Protein AF-A0A4Y2ES31-F1 (afdb_monomer_lite)

Radius of gyration: 22.83 Å; chains: 1; bounding box: 48×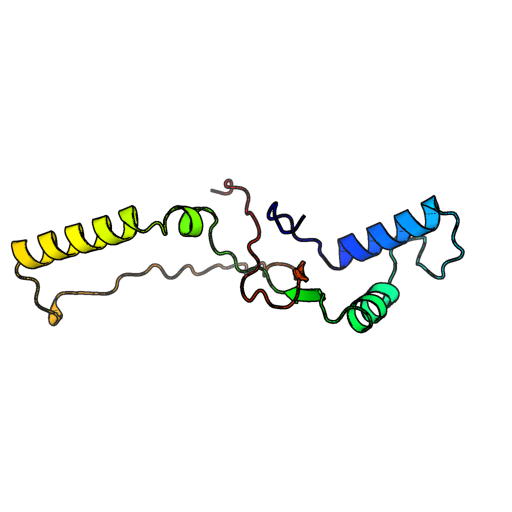22×67 Å

Structure (mmCIF, N/CA/C/O backbone):
data_AF-A0A4Y2ES31-F1
#
_entry.id   AF-A0A4Y2ES31-F1
#
loop_
_atom_site.group_PDB
_atom_site.id
_atom_site.type_symbol
_atom_site.label_atom_id
_atom_site.label_alt_id
_atom_site.label_comp_id
_atom_site.label_asym_id
_atom_site.label_entity_id
_atom_site.label_seq_id
_atom_site.pdbx_PDB_ins_code
_atom_site.Cartn_x
_atom_site.Cartn_y
_atom_site.Cartn_z
_atom_site.occupancy
_atom_site.B_iso_or_equiv
_atom_site.auth_seq_id
_atom_site.auth_comp_id
_atom_site.auth_asym_id
_atom_site.auth_atom_id
_atom_site.pdbx_PDB_model_num
ATOM 1 N N . MET A 1 1 ? 0.758 -10.650 -8.151 1.00 51.62 1 MET A N 1
ATOM 2 C CA . MET A 1 1 ? 1.794 -10.248 -7.170 1.00 51.62 1 MET A CA 1
ATOM 3 C C . MET A 1 1 ? 1.186 -9.476 -6.010 1.00 51.62 1 MET A C 1
ATOM 5 O O . MET A 1 1 ? 1.387 -9.892 -4.880 1.00 51.62 1 MET A O 1
ATOM 9 N N . GLU A 1 2 ? 0.355 -8.462 -6.273 1.00 45.78 2 GLU A N 1
ATOM 10 C CA . GLU A 1 2 ? -0.393 -7.726 -5.235 1.00 45.78 2 GLU A CA 1
ATOM 11 C C . GLU A 1 2 ? -1.270 -8.639 -4.350 1.00 45.78 2 GLU A C 1
ATOM 13 O O . GLU A 1 2 ? -1.254 -8.523 -3.131 1.00 45.78 2 GLU A O 1
ATOM 18 N N . THR A 1 3 ? -1.939 -9.639 -4.939 1.00 47.12 3 THR A N 1
ATOM 19 C CA . THR A 1 3 ? -2.716 -10.669 -4.214 1.00 47.12 3 THR A CA 1
ATOM 20 C C . THR A 1 3 ? -1.885 -11.562 -3.288 1.00 47.12 3 THR A C 1
ATOM 22 O O . THR A 1 3 ? -2.446 -12.237 -2.433 1.00 47.12 3 THR A O 1
ATOM 25 N N . ARG A 1 4 ? -0.555 -11.573 -3.446 1.00 49.41 4 ARG A N 1
ATOM 26 C CA . ARG A 1 4 ? 0.390 -12.306 -2.589 1.00 49.41 4 ARG A CA 1
ATOM 27 C C . ARG A 1 4 ? 1.146 -11.383 -1.625 1.00 49.41 4 ARG A C 1
ATOM 29 O O . ARG A 1 4 ? 2.083 -11.843 -0.989 1.00 49.41 4 ARG A O 1
ATOM 36 N N . LEU A 1 5 ? 0.765 -10.102 -1.528 1.00 54.06 5 LEU A N 1
ATOM 37 C CA . LEU A 1 5 ? 1.349 -9.106 -0.612 1.00 54.06 5 LEU A CA 1
ATOM 38 C C . LEU A 1 5 ? 2.842 -8.797 -0.852 1.00 54.06 5 LEU A C 1
ATOM 40 O O . LEU A 1 5 ? 3.498 -8.186 -0.007 1.00 54.06 5 LEU A O 1
ATOM 44 N N . PHE A 1 6 ? 3.357 -9.163 -2.031 1.00 60.44 6 PHE A N 1
ATOM 45 C CA . PHE A 1 6 ? 4.664 -8.748 -2.539 1.00 60.44 6 PHE A CA 1
ATOM 46 C C . PHE A 1 6 ? 4.466 -7.553 -3.474 1.00 60.44 6 PHE A C 1
ATOM 48 O O . PHE A 1 6 ? 3.983 -7.702 -4.601 1.00 60.44 6 PHE A O 1
ATOM 55 N N . GLY A 1 7 ? 4.785 -6.357 -2.979 1.00 66.12 7 GLY A N 1
ATOM 56 C CA . GLY A 1 7 ? 4.729 -5.127 -3.763 1.00 66.12 7 GLY A CA 1
ATOM 57 C C . GLY A 1 7 ? 5.970 -4.972 -4.637 1.00 66.12 7 GLY A C 1
ATOM 58 O O . GLY A 1 7 ? 7.085 -5.104 -4.143 1.00 66.12 7 GLY A O 1
ATOM 59 N N . LEU A 1 8 ? 5.775 -4.666 -5.921 1.00 77.00 8 LEU A N 1
ATOM 60 C CA . LEU A 1 8 ? 6.864 -4.280 -6.818 1.00 77.00 8 LEU A CA 1
ATOM 61 C C . LEU A 1 8 ? 7.225 -2.819 -6.566 1.00 77.00 8 LEU A C 1
ATOM 63 O O . LEU A 1 8 ? 6.356 -1.943 -6.617 1.00 77.00 8 LEU A O 1
ATOM 67 N N . THR A 1 9 ? 8.496 -2.537 -6.305 1.00 81.31 9 THR A N 1
ATOM 68 C CA . THR A 1 9 ? 8.981 -1.159 -6.237 1.00 81.31 9 THR A CA 1
ATOM 69 C C . THR A 1 9 ? 9.240 -0.606 -7.638 1.00 81.31 9 THR A C 1
ATOM 71 O O . THR A 1 9 ? 9.337 -1.333 -8.627 1.00 81.31 9 THR A O 1
ATOM 74 N N . MET A 1 10 ? 9.408 0.715 -7.725 1.00 81.06 10 MET A N 1
ATOM 75 C CA . MET A 1 10 ? 9.856 1.366 -8.960 1.00 81.06 10 MET A CA 1
ATOM 76 C C . MET A 1 10 ? 11.182 0.789 -9.462 1.00 81.06 10 MET A C 1
ATOM 78 O O . MET A 1 10 ? 11.376 0.685 -10.664 1.00 81.06 10 MET A O 1
ATOM 82 N N . ILE A 1 11 ? 12.092 0.419 -8.559 1.00 83.12 11 ILE A N 1
ATOM 83 C CA . ILE A 1 11 ? 13.406 -0.123 -8.919 1.00 83.12 11 ILE A CA 1
ATOM 84 C C . ILE A 1 11 ? 13.239 -1.506 -9.552 1.00 83.12 11 ILE A C 1
ATOM 86 O O . ILE A 1 11 ? 13.764 -1.741 -10.639 1.00 83.12 11 ILE A O 1
ATOM 90 N N . ASP A 1 12 ? 12.417 -2.364 -8.947 1.00 83.94 12 ASP A N 1
ATOM 91 C CA . ASP A 1 12 ? 12.154 -3.715 -9.457 1.00 83.94 12 ASP A CA 1
ATOM 92 C C . ASP A 1 12 ? 11.548 -3.673 -10.863 1.00 83.94 12 ASP A C 1
ATOM 94 O O . ASP A 1 12 ? 12.000 -4.375 -11.767 1.00 83.94 12 ASP A O 1
ATOM 98 N N . CYS A 1 13 ? 10.569 -2.792 -11.092 1.00 84.94 13 CYS A N 1
ATOM 99 C CA . CYS A 1 13 ? 9.968 -2.631 -12.416 1.00 84.94 13 CYS A CA 1
ATOM 100 C C . CYS A 1 13 ? 10.958 -2.118 -13.466 1.00 84.94 13 CYS A C 1
ATOM 102 O O . CYS A 1 13 ? 10.885 -2.537 -14.621 1.00 84.94 13 CYS A O 1
ATOM 104 N N . ARG A 1 14 ? 11.905 -1.253 -13.087 1.00 87.81 14 ARG A N 1
ATOM 105 C CA . ARG A 1 14 ? 12.951 -0.776 -14.003 1.00 87.81 14 ARG A CA 1
ATOM 106 C C . ARG A 1 14 ? 13.922 -1.884 -14.404 1.00 87.81 14 ARG A C 1
ATOM 108 O O . ARG A 1 14 ? 14.317 -1.925 -15.567 1.00 87.81 14 ARG A O 1
ATOM 115 N N . HIS A 1 15 ? 14.288 -2.768 -13.477 1.00 86.94 15 HIS A N 1
ATOM 116 C CA . HIS A 1 15 ? 15.118 -3.935 -13.783 1.00 86.94 15 HIS A CA 1
ATOM 117 C C . HIS A 1 15 ? 14.368 -4.955 -14.643 1.00 86.94 15 HIS A C 1
ATOM 119 O O . HIS A 1 15 ? 14.906 -5.432 -15.639 1.00 86.94 15 HIS A O 1
ATOM 125 N N . LEU A 1 16 ? 13.103 -5.239 -14.321 1.00 86.94 16 LEU A N 1
ATOM 126 C CA . LEU A 1 16 ? 12.267 -6.151 -15.108 1.00 86.94 16 LEU A CA 1
ATOM 127 C C . LEU A 1 16 ? 12.095 -5.671 -16.552 1.00 86.94 16 LEU A C 1
ATOM 129 O O . LEU A 1 16 ? 12.185 -6.470 -17.480 1.00 86.94 16 LEU A O 1
ATOM 133 N N . ALA A 1 17 ? 11.885 -4.369 -16.755 1.00 87.25 17 ALA A N 1
ATOM 134 C CA . ALA A 1 17 ? 11.767 -3.793 -18.090 1.00 87.25 17 ALA A CA 1
ATOM 135 C C . ALA A 1 17 ? 13.066 -3.925 -18.902 1.00 87.25 17 ALA A C 1
ATOM 137 O O . ALA A 1 17 ? 13.008 -4.240 -20.089 1.00 87.25 17 ALA A O 1
ATOM 138 N N . PHE A 1 18 ? 14.226 -3.736 -18.262 1.00 88.69 18 PHE A N 1
ATOM 139 C CA . PHE A 1 18 ? 15.528 -3.959 -18.892 1.00 88.69 18 PHE A CA 1
ATOM 140 C C . PHE A 1 18 ? 15.716 -5.428 -19.293 1.00 88.69 18 PHE A C 1
ATOM 142 O O . PHE A 1 18 ? 15.979 -5.721 -20.456 1.00 88.69 18 PHE A O 1
ATOM 149 N N . GLN A 1 19 ? 15.492 -6.356 -18.359 1.00 89.00 19 GLN A N 1
ATOM 150 C CA . GLN A 1 19 ? 15.620 -7.796 -18.607 1.00 89.00 19 GLN A CA 1
ATOM 151 C C . GLN A 1 19 ? 14.692 -8.282 -19.723 1.00 89.00 19 GLN A C 1
ATOM 153 O O . GLN A 1 19 ? 15.084 -9.116 -20.536 1.00 89.00 19 GLN A O 1
ATOM 158 N N . LEU A 1 20 ? 13.462 -7.764 -19.777 1.00 89.44 20 LEU A N 1
ATOM 159 C CA . LEU A 1 20 ? 12.509 -8.103 -20.828 1.00 89.44 20 LEU A CA 1
ATOM 160 C C . LEU A 1 20 ? 12.988 -7.621 -22.203 1.00 89.44 20 LEU A C 1
ATOM 162 O O . LEU A 1 20 ? 12.806 -8.326 -23.192 1.00 89.44 20 LEU A O 1
ATOM 166 N N . ALA A 1 21 ? 13.586 -6.433 -22.268 1.00 88.50 21 ALA A N 1
ATOM 167 C CA . ALA A 1 21 ? 14.053 -5.855 -23.517 1.00 88.50 21 ALA A CA 1
ATOM 168 C C . ALA A 1 21 ? 15.301 -6.577 -24.053 1.00 88.50 21 ALA A C 1
ATOM 170 O O . ALA A 1 21 ? 15.318 -6.930 -25.231 1.00 88.50 21 ALA A O 1
ATOM 171 N N . GLU A 1 22 ? 16.262 -6.906 -23.185 1.00 90.44 22 GLU A N 1
ATOM 172 C CA . GLU A 1 22 ? 17.427 -7.738 -23.528 1.00 90.44 22 GLU A CA 1
ATOM 173 C C . GLU A 1 22 ? 16.994 -9.151 -23.960 1.00 90.44 22 GLU A C 1
ATOM 175 O O . GLU A 1 22 ? 17.398 -9.633 -25.014 1.00 90.44 22 GLU A O 1
ATOM 180 N N . LYS A 1 23 ? 16.087 -9.802 -23.214 1.00 91.94 23 LYS A N 1
ATOM 181 C CA . LYS A 1 23 ? 15.598 -11.154 -23.547 1.00 91.94 23 LYS A CA 1
ATOM 182 C C . LYS A 1 23 ? 14.868 -11.213 -24.892 1.00 91.94 23 LYS A C 1
ATOM 184 O O . LYS A 1 23 ? 14.927 -12.231 -25.576 1.00 91.94 23 LYS A O 1
ATOM 189 N N . ASN A 1 24 ? 14.175 -10.138 -25.257 1.00 90.19 24 ASN A N 1
ATOM 190 C CA . ASN A 1 24 ? 13.463 -10.029 -26.528 1.00 90.19 24 ASN A CA 1
ATOM 191 C C . ASN A 1 24 ? 14.323 -9.417 -27.649 1.00 90.19 24 ASN A C 1
ATOM 193 O O . ASN A 1 24 ? 13.793 -9.165 -28.729 1.00 90.19 24 ASN A O 1
ATOM 197 N N . ASN A 1 25 ? 15.621 -9.177 -27.415 1.00 88.38 25 ASN A N 1
ATOM 198 C CA . ASN A 1 25 ? 16.549 -8.542 -28.358 1.00 88.38 25 ASN A CA 1
ATOM 199 C C . ASN A 1 25 ? 16.028 -7.209 -28.929 1.00 88.38 25 ASN A C 1
ATOM 201 O O . ASN A 1 25 ? 16.220 -6.896 -30.105 1.00 88.38 25 ASN A O 1
ATOM 205 N N . LEU A 1 26 ? 15.331 -6.424 -28.106 1.00 87.75 26 LEU A N 1
ATOM 206 C CA . LEU A 1 26 ? 14.794 -5.130 -28.511 1.00 87.75 26 LEU A CA 1
ATOM 207 C C . LEU A 1 26 ? 15.882 -4.060 -28.428 1.00 87.75 26 LEU A C 1
ATOM 209 O O . LEU A 1 26 ? 16.616 -3.976 -27.447 1.00 87.75 26 LEU A O 1
ATOM 213 N N . ILE A 1 27 ? 15.946 -3.180 -29.427 1.00 85.25 27 ILE A N 1
ATOM 214 C CA . ILE A 1 27 ? 16.807 -1.996 -29.355 1.00 85.25 27 ILE A CA 1
ATOM 215 C C . ILE A 1 27 ? 16.203 -1.037 -28.325 1.00 85.25 27 ILE A C 1
ATOM 217 O O . ILE A 1 27 ? 15.064 -0.592 -28.476 1.00 85.25 27 ILE A O 1
ATOM 221 N N . HIS A 1 28 ? 16.963 -0.707 -27.281 1.00 83.62 28 HIS A N 1
ATOM 222 C CA . HIS A 1 28 ? 16.498 0.169 -26.210 1.00 83.62 28 HIS A CA 1
ATOM 223 C C . HIS A 1 28 ? 17.576 1.149 -25.723 1.00 83.62 28 HIS A C 1
ATOM 225 O O . HIS A 1 28 ? 18.752 0.791 -25.658 1.00 83.62 28 HIS A O 1
ATOM 231 N N . PRO A 1 29 ? 17.186 2.359 -25.277 1.00 83.75 29 PRO A N 1
ATOM 232 C CA . PRO A 1 29 ? 18.103 3.362 -24.725 1.00 83.75 29 PRO A CA 1
ATOM 233 C C . PRO A 1 29 ? 18.387 3.165 -23.222 1.00 83.75 29 PRO A C 1
ATOM 235 O O . PRO A 1 29 ? 18.771 4.105 -22.531 1.00 83.75 29 PRO A O 1
ATOM 238 N N . PHE A 1 30 ? 18.112 1.982 -22.665 1.00 88.06 30 PHE A N 1
ATOM 239 C CA . PHE A 1 30 ? 18.280 1.731 -21.231 1.00 88.06 30 PHE A CA 1
ATOM 240 C C . PHE A 1 30 ? 19.750 1.688 -20.806 1.00 88.06 30 PHE A C 1
ATOM 242 O O . PHE A 1 30 ? 20.632 1.342 -21.591 1.00 88.06 30 PHE A O 1
ATOM 249 N N . ASN A 1 31 ? 19.998 2.009 -19.534 1.00 81.38 31 ASN A N 1
ATOM 250 C CA . ASN A 1 31 ? 21.342 2.007 -18.976 1.00 81.38 31 ASN A CA 1
ATOM 251 C C . ASN A 1 31 ? 21.804 0.557 -18.754 1.00 81.38 31 ASN A C 1
ATOM 253 O O . ASN A 1 31 ? 21.196 -0.168 -17.962 1.00 81.38 31 ASN A O 1
ATOM 257 N N . ARG A 1 32 ? 22.869 0.154 -19.458 1.00 81.62 32 ARG A N 1
ATOM 258 C CA . ARG A 1 32 ? 23.445 -1.197 -19.396 1.00 81.62 32 ARG A CA 1
ATOM 259 C C . ARG A 1 32 ? 24.317 -1.427 -18.163 1.00 81.62 32 ARG A C 1
ATOM 261 O O . ARG A 1 32 ? 24.308 -2.539 -17.649 1.00 81.62 32 ARG A O 1
ATOM 268 N N . ASP A 1 33 ? 24.979 -0.392 -17.649 1.00 83.38 33 ASP A N 1
ATOM 269 C CA . ASP A 1 33 ? 25.834 -0.490 -16.457 1.00 83.38 33 ASP A CA 1
ATOM 270 C C . ASP A 1 33 ? 24.997 -0.744 -15.201 1.00 83.38 33 ASP A C 1
ATOM 272 O O . ASP A 1 33 ? 25.326 -1.581 -14.366 1.00 83.38 33 ASP A O 1
ATOM 276 N N . MET A 1 34 ? 23.866 -0.042 -15.089 1.00 79.31 34 MET A N 1
ATOM 277 C CA . MET A 1 34 ? 22.925 -0.214 -13.980 1.00 79.31 34 MET A CA 1
ATOM 278 C C . MET A 1 34 ? 21.872 -1.297 -14.245 1.00 79.31 34 MET A C 1
ATOM 280 O O . MET A 1 34 ? 21.142 -1.654 -13.326 1.00 79.31 34 MET A O 1
ATOM 284 N N . GLN A 1 35 ? 21.762 -1.802 -15.481 1.00 85.44 35 GLN A N 1
ATOM 285 C CA . GLN A 1 35 ? 20.729 -2.751 -15.923 1.00 85.44 35 GLN A CA 1
ATOM 286 C C . GLN A 1 35 ? 19.299 -2.287 -15.594 1.00 85.44 35 GLN A C 1
ATOM 288 O O . GLN A 1 35 ? 18.481 -3.036 -15.051 1.00 85.44 35 GLN A O 1
ATOM 293 N N . MET A 1 36 ? 18.999 -1.016 -15.879 1.00 86.94 36 MET A N 1
ATOM 294 C CA . MET A 1 36 ? 17.744 -0.368 -15.484 1.00 86.94 36 MET A CA 1
ATOM 295 C C . MET A 1 36 ? 17.138 0.487 -16.593 1.00 86.94 36 MET A C 1
ATOM 297 O O . MET A 1 36 ? 17.803 1.306 -17.233 1.00 86.94 36 MET A O 1
ATOM 301 N N . ALA A 1 37 ? 15.817 0.390 -16.729 1.00 82.44 37 ALA A N 1
ATOM 302 C CA . ALA A 1 37 ? 15.023 1.282 -17.562 1.00 82.44 37 ALA A CA 1
ATOM 303 C C . ALA A 1 37 ? 14.726 2.601 -16.814 1.00 82.44 37 ALA A C 1
ATOM 305 O O . ALA A 1 37 ? 13.753 2.687 -16.077 1.00 82.44 37 ALA A O 1
ATOM 306 N N . GLY A 1 38 ? 15.566 3.631 -16.963 1.00 84.75 38 GLY A N 1
ATOM 307 C CA . GLY A 1 38 ? 15.495 4.895 -16.200 1.00 84.75 38 GLY A CA 1
ATOM 308 C C . GLY A 1 38 ? 14.154 5.652 -16.280 1.00 84.75 38 GLY A C 1
ATOM 309 O O . GLY A 1 38 ? 13.237 5.420 -15.479 1.00 84.75 38 GLY A O 1
ATOM 310 N N . ASP A 1 39 ? 14.041 6.586 -17.230 1.00 83.81 39 ASP A N 1
ATOM 311 C CA . ASP A 1 39 ? 12.849 7.439 -17.406 1.00 83.81 39 ASP A CA 1
ATOM 312 C C . ASP A 1 39 ? 11.639 6.697 -17.972 1.00 83.81 39 ASP A C 1
ATOM 314 O O . ASP A 1 39 ? 10.501 7.145 -17.818 1.00 83.81 39 ASP A O 1
ATOM 318 N N . TRP A 1 40 ? 11.866 5.525 -18.567 1.00 88.38 40 TRP A N 1
ATOM 319 C CA . TRP A 1 40 ? 10.820 4.650 -19.094 1.00 88.38 40 TRP A CA 1
ATOM 320 C C . TRP A 1 40 ? 9.672 4.450 -18.098 1.00 88.38 40 TRP A C 1
ATOM 322 O O . TRP A 1 40 ? 8.505 4.535 -18.475 1.00 88.38 40 TRP A O 1
ATOM 332 N N . MET A 1 41 ? 9.991 4.280 -16.811 1.00 85.12 41 MET A N 1
ATOM 333 C CA . MET A 1 41 ? 8.988 4.042 -15.774 1.00 85.12 41 MET A CA 1
ATOM 334 C C . MET A 1 41 ? 8.033 5.231 -15.574 1.00 85.12 41 MET A C 1
ATOM 336 O O . MET A 1 41 ? 6.852 5.038 -15.291 1.00 85.12 41 MET A O 1
ATOM 340 N N . LYS A 1 42 ? 8.512 6.469 -15.755 1.00 83.88 42 LYS A N 1
ATOM 341 C CA . LYS A 1 42 ? 7.677 7.677 -15.659 1.00 83.88 42 LYS A CA 1
ATOM 342 C C . LYS A 1 42 ? 6.655 7.714 -16.797 1.00 83.88 42 LYS A C 1
ATOM 344 O O . LYS A 1 42 ? 5.471 7.935 -16.555 1.00 83.88 42 LYS A O 1
ATOM 349 N N . TYR A 1 43 ? 7.102 7.437 -18.021 1.00 86.94 43 TYR A N 1
ATOM 350 C CA . TYR A 1 43 ? 6.229 7.374 -19.197 1.00 86.94 43 TYR A CA 1
ATOM 351 C C . TYR A 1 43 ? 5.299 6.158 -19.180 1.00 86.94 43 TYR A C 1
ATOM 353 O O . TYR A 1 43 ? 4.193 6.216 -19.709 1.00 86.94 43 TYR A O 1
ATOM 361 N N . PHE A 1 44 ? 5.723 5.052 -18.570 1.00 86.31 44 PHE A N 1
ATOM 362 C CA . PHE A 1 44 ? 4.883 3.878 -18.362 1.00 86.31 44 PHE A CA 1
ATOM 363 C C . PHE A 1 44 ? 3.703 4.201 -17.437 1.00 86.31 44 PHE A C 1
ATOM 365 O O . PHE A 1 44 ? 2.560 4.026 -17.843 1.00 86.31 44 PHE A O 1
ATOM 372 N N . LEU A 1 45 ? 3.953 4.785 -16.260 1.00 84.62 45 LEU A N 1
ATOM 373 C CA . LEU A 1 45 ? 2.877 5.199 -15.347 1.00 84.62 45 LEU A CA 1
ATOM 374 C C . LEU A 1 45 ? 1.958 6.267 -15.954 1.00 84.62 45 LEU A C 1
ATOM 376 O O . LEU A 1 45 ? 0.761 6.254 -15.700 1.00 84.62 45 LEU A O 1
ATOM 380 N N . SER A 1 46 ? 2.488 7.164 -16.792 1.00 85.50 46 SER A N 1
ATOM 381 C CA . SER A 1 46 ? 1.660 8.163 -17.482 1.00 85.50 46 SER A CA 1
ATOM 382 C C . SER A 1 46 ? 0.690 7.556 -18.501 1.00 85.50 46 SER A C 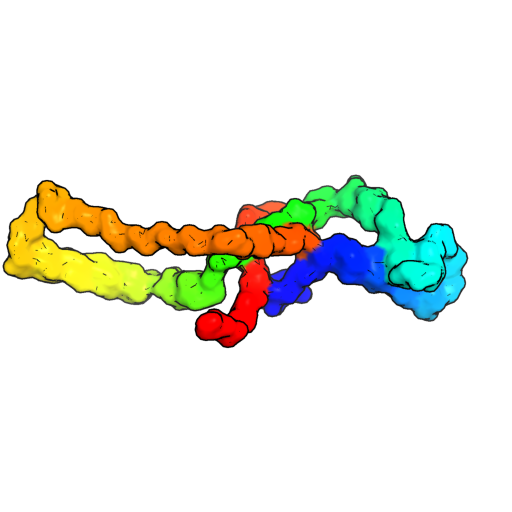1
ATOM 384 O O . SER A 1 46 ? -0.326 8.177 -18.795 1.00 85.50 46 SER A O 1
ATOM 386 N N . ARG A 1 47 ? 1.012 6.390 -19.074 1.00 90.06 47 ARG A N 1
ATOM 387 C CA . ARG A 1 47 ? 0.151 5.683 -20.037 1.00 90.06 47 ARG A CA 1
ATOM 388 C C . ARG A 1 47 ? -0.850 4.746 -19.366 1.00 90.06 47 ARG A C 1
ATOM 390 O O . ARG A 1 47 ? -1.843 4.395 -19.991 1.00 90.06 47 ARG A O 1
ATOM 397 N N . HIS A 1 48 ? -0.580 4.375 -18.118 1.00 85.44 48 HIS A N 1
ATOM 398 C CA . HIS A 1 48 ? -1.353 3.417 -17.338 1.00 85.44 48 HIS A CA 1
ATOM 399 C C . HIS A 1 48 ? -1.915 4.089 -16.074 1.00 85.44 48 HIS A C 1
ATOM 401 O O . HIS A 1 48 ? -1.392 3.860 -14.979 1.00 85.44 48 HIS A O 1
ATOM 407 N N . PRO A 1 49 ? -2.951 4.948 -16.191 1.00 82.62 49 PRO A N 1
ATOM 408 C CA . PRO A 1 49 ? -3.559 5.633 -15.045 1.00 82.62 49 PRO A CA 1
ATOM 409 C C . PRO A 1 49 ? -4.207 4.668 -14.038 1.00 82.62 49 PRO A C 1
ATOM 411 O O . PRO A 1 49 ? -4.449 5.033 -12.888 1.00 82.62 49 PRO A O 1
ATOM 414 N N . GLU A 1 50 ? -4.456 3.422 -14.441 1.00 81.56 50 GLU A N 1
ATOM 415 C CA . GLU A 1 50 ? -4.861 2.319 -13.576 1.00 81.56 50 GLU A CA 1
ATOM 416 C C . GLU A 1 50 ? -3.755 1.852 -12.619 1.00 81.56 50 GLU A C 1
ATOM 418 O O . GLU A 1 50 ? -4.022 1.016 -11.760 1.00 81.56 50 GLU A O 1
ATOM 423 N N . LEU A 1 51 ? -2.526 2.360 -12.733 1.00 82.31 51 LEU A N 1
ATOM 424 C CA . LEU A 1 51 ? -1.417 2.059 -11.831 1.00 82.31 51 LEU A CA 1
ATOM 425 C C . LEU A 1 51 ? -1.029 3.302 -11.033 1.00 82.31 51 LEU A C 1
ATOM 427 O O . LEU A 1 51 ? -0.785 4.377 -11.575 1.00 82.31 51 LEU A O 1
ATOM 431 N N . ALA A 1 52 ? -0.910 3.145 -9.717 1.00 78.12 52 ALA A N 1
ATOM 432 C CA . ALA A 1 52 ? -0.529 4.222 -8.817 1.00 78.12 52 ALA A CA 1
ATOM 433 C C . ALA A 1 52 ? 0.631 3.809 -7.913 1.00 78.12 52 ALA A C 1
ATOM 435 O O . ALA A 1 52 ? 0.720 2.678 -7.434 1.00 78.12 52 ALA A O 1
ATOM 436 N N . LEU A 1 53 ? 1.503 4.774 -7.627 1.00 77.31 53 LEU A N 1
ATOM 437 C CA . LEU A 1 53 ? 2.585 4.610 -6.670 1.00 77.31 53 LEU A CA 1
ATOM 438 C C . LEU A 1 53 ? 2.055 4.883 -5.253 1.00 77.31 53 LEU A C 1
ATOM 440 O O . LEU A 1 53 ? 1.682 6.012 -4.930 1.00 77.31 53 LEU A O 1
ATOM 444 N N . ARG A 1 54 ? 2.028 3.863 -4.394 1.00 73.44 54 ARG A N 1
ATOM 445 C CA . ARG A 1 54 ? 1.458 3.934 -3.040 1.00 73.44 54 ARG A CA 1
ATOM 446 C C . ARG A 1 54 ? 2.512 3.629 -1.983 1.00 73.44 54 ARG A C 1
ATOM 448 O O . ARG A 1 54 ? 3.391 2.798 -2.187 1.00 73.44 54 ARG A O 1
ATOM 455 N N . LYS A 1 55 ? 2.434 4.312 -0.839 1.00 69.25 55 LYS A N 1
ATOM 456 C CA . LYS A 1 55 ? 3.160 3.881 0.362 1.00 69.25 55 LYS A CA 1
ATOM 457 C C . LYS A 1 55 ? 2.350 2.740 0.974 1.00 69.25 55 LYS A C 1
ATOM 459 O O . LYS A 1 55 ? 1.178 2.977 1.264 1.00 69.25 55 LYS A O 1
ATOM 464 N N . PRO A 1 56 ? 2.912 1.532 1.130 1.00 65.38 56 PRO A N 1
ATOM 465 C CA . PRO A 1 56 ? 2.182 0.485 1.811 1.00 65.38 56 PRO A CA 1
ATOM 466 C C . PRO A 1 56 ? 2.047 0.877 3.280 1.00 65.38 56 PRO A C 1
ATOM 468 O O . PRO A 1 56 ? 3.017 1.297 3.921 1.00 65.38 56 PRO A O 1
ATOM 471 N N . GLU A 1 57 ? 0.835 0.765 3.802 1.00 58.78 57 GLU A N 1
ATOM 472 C CA . GLU A 1 57 ? 0.617 0.896 5.232 1.00 58.78 57 GLU A CA 1
ATOM 473 C C . GLU A 1 57 ? 1.116 -0.379 5.903 1.00 58.78 57 GLU A C 1
ATOM 475 O O . GLU A 1 57 ? 0.838 -1.493 5.449 1.00 58.78 57 GLU A O 1
ATOM 480 N N . ALA A 1 58 ? 1.853 -0.226 7.003 1.00 56.12 58 ALA A N 1
ATOM 481 C CA . ALA A 1 58 ? 2.285 -1.337 7.843 1.00 56.12 58 ALA A CA 1
ATOM 482 C C . ALA A 1 58 ? 1.111 -1.897 8.659 1.00 56.12 58 ALA A C 1
ATOM 484 O O . ALA A 1 58 ? 1.212 -2.092 9.867 1.00 56.12 58 ALA A O 1
ATOM 485 N N . THR A 1 59 ? -0.024 -2.134 8.016 1.00 53.44 59 THR A N 1
ATOM 486 C CA . THR A 1 59 ? -1.233 -2.600 8.675 1.00 53.44 59 THR A CA 1
ATOM 487 C C . THR A 1 59 ? -1.432 -4.070 8.338 1.00 53.44 59 THR A C 1
ATOM 489 O O . THR A 1 59 ? -2.175 -4.455 7.447 1.00 53.44 59 THR A O 1
ATOM 492 N N . PHE A 1 60 ? -0.692 -4.885 9.094 1.00 55.56 60 PHE A N 1
ATOM 493 C CA . PHE A 1 60 ? -1.204 -6.055 9.800 1.00 55.56 60 PHE A CA 1
ATOM 494 C C . PHE A 1 60 ? -2.086 -7.035 9.001 1.00 55.56 60 PHE A C 1
ATOM 496 O O . PHE A 1 60 ? -3.312 -7.037 9.129 1.00 55.56 60 PHE A O 1
ATOM 503 N N . GLY A 1 61 ? -1.450 -8.019 8.357 1.00 51.97 61 GLY A N 1
ATOM 504 C CA . GLY A 1 61 ? -2.130 -9.276 8.015 1.00 51.97 61 GLY A CA 1
ATOM 505 C C . GLY A 1 61 ? -2.838 -9.895 9.233 1.00 51.97 61 GLY A C 1
ATOM 506 O O . GLY A 1 61 ? -3.961 -10.369 9.117 1.00 51.97 61 GLY A O 1
ATOM 507 N N . ALA A 1 62 ? -2.252 -9.778 10.431 1.00 55.16 62 ALA A N 1
ATOM 508 C CA . ALA A 1 62 ? -2.866 -10.248 11.675 1.00 55.16 62 ALA A CA 1
ATOM 509 C C . ALA A 1 62 ? -4.120 -9.455 12.113 1.00 55.16 62 ALA A C 1
ATOM 511 O O . ALA A 1 62 ? -5.063 -10.059 12.614 1.00 55.16 62 ALA A O 1
ATOM 512 N N . ARG A 1 63 ? -4.195 -8.131 11.884 1.00 58.59 63 ARG A N 1
ATOM 513 C CA . ARG A 1 63 ? -5.413 -7.338 12.176 1.00 58.59 63 ARG A CA 1
ATOM 514 C C . ARG A 1 63 ? -6.497 -7.635 11.157 1.00 58.59 63 ARG A C 1
ATOM 516 O O . ARG A 1 63 ? -7.632 -7.828 11.563 1.00 58.59 63 ARG A O 1
ATOM 523 N N . ALA A 1 64 ? -6.156 -7.730 9.870 1.00 56.62 64 ALA A N 1
ATOM 524 C CA . ALA A 1 64 ? -7.123 -8.084 8.833 1.00 56.62 64 ALA A CA 1
ATOM 525 C C . ALA A 1 64 ? -7.737 -9.476 9.074 1.00 56.62 64 ALA A C 1
ATOM 527 O O . ALA A 1 64 ? -8.947 -9.635 8.964 1.00 56.62 64 ALA A O 1
ATOM 528 N N . MET A 1 65 ? -6.927 -10.463 9.483 1.00 60.84 65 MET A N 1
ATOM 529 C CA . MET A 1 65 ? -7.419 -11.795 9.869 1.00 60.84 65 MET A CA 1
ATOM 530 C C . MET A 1 65 ? -8.219 -11.784 11.185 1.00 60.84 65 MET A C 1
ATOM 532 O O . MET A 1 65 ? -9.180 -12.539 11.342 1.00 60.84 65 MET A O 1
ATOM 536 N N . GLY A 1 66 ? -7.846 -10.922 12.136 1.00 65.00 66 GLY A N 1
ATOM 537 C CA . GLY A 1 66 ? -8.527 -10.780 13.425 1.00 65.00 66 GLY A CA 1
ATOM 538 C C . GLY A 1 66 ? -9.862 -10.031 13.360 1.00 65.00 66 GLY A C 1
ATOM 539 O O . GLY A 1 66 ? -10.708 -10.244 14.231 1.00 65.00 66 GLY A O 1
ATOM 540 N N . PHE A 1 67 ? -10.076 -9.204 12.330 1.00 67.81 67 PHE A N 1
ATOM 541 C CA . PHE A 1 67 ? -11.271 -8.376 12.131 1.00 67.81 67 PHE A CA 1
ATOM 542 C C . PHE A 1 67 ? -12.426 -9.167 11.494 1.00 67.81 67 PHE A C 1
ATOM 544 O O . PHE A 1 67 ? -12.976 -8.805 10.456 1.00 67.81 67 PHE A O 1
ATOM 551 N N . ASN A 1 68 ? -12.781 -10.293 12.112 1.00 82.56 68 ASN A N 1
ATOM 552 C CA . ASN A 1 68 ? -13.924 -11.108 11.714 1.00 82.56 68 ASN A CA 1
ATOM 553 C C . ASN A 1 68 ? -15.150 -10.794 12.588 1.00 82.56 68 ASN A C 1
ATOM 555 O O . ASN A 1 68 ? -15.019 -10.431 13.757 1.00 82.56 68 ASN A O 1
ATOM 559 N N . ARG A 1 69 ? -16.356 -10.953 12.025 1.00 84.19 69 ARG A N 1
ATOM 560 C CA . ARG A 1 69 ? -17.621 -10.611 12.703 1.00 84.19 69 ARG A CA 1
ATOM 561 C C . ARG A 1 69 ? -17.754 -11.291 14.068 1.00 84.19 69 ARG A C 1
ATOM 563 O O . ARG A 1 69 ? -18.141 -10.642 15.030 1.00 84.19 69 ARG A O 1
ATOM 570 N N . SER A 1 70 ? -17.393 -12.568 14.157 1.00 87.12 70 SER A N 1
ATOM 571 C CA . SER A 1 70 ? -17.424 -13.349 15.398 1.00 87.12 70 SER A CA 1
ATOM 572 C C . SER A 1 70 ? -16.485 -12.807 16.482 1.00 87.12 70 SER A C 1
ATOM 574 O O . SER A 1 70 ? -16.881 -12.722 17.639 1.00 87.12 70 SER A O 1
ATOM 576 N N . ASN A 1 71 ? -15.265 -12.395 16.129 1.00 84.88 71 ASN A N 1
ATOM 577 C CA . ASN A 1 71 ? -14.309 -11.811 17.069 1.00 84.88 71 ASN A CA 1
ATOM 578 C C . ASN A 1 71 ? -14.786 -10.453 17.554 1.00 84.88 71 ASN A C 1
ATOM 580 O O . ASN A 1 71 ? -14.679 -10.170 18.739 1.00 84.88 71 ASN A O 1
ATOM 584 N N . VAL A 1 72 ? -15.295 -9.625 16.640 1.00 87.50 72 VAL A N 1
ATOM 585 C CA . VAL A 1 72 ? -15.789 -8.291 16.980 1.00 87.50 72 VAL A CA 1
ATOM 586 C C . VAL A 1 72 ? -16.963 -8.405 17.947 1.00 87.50 72 VAL A C 1
ATOM 588 O O . VAL A 1 72 ? -16.929 -7.777 18.998 1.00 87.50 72 VAL A O 1
ATOM 591 N N . ILE A 1 73 ? -17.944 -9.265 17.649 1.00 91.62 73 ILE A N 1
ATOM 592 C CA . ILE A 1 73 ? -19.076 -9.531 18.550 1.00 91.62 73 ILE A CA 1
ATOM 593 C C . ILE A 1 73 ? -18.569 -10.005 19.915 1.00 91.62 73 ILE A C 1
ATOM 595 O O . ILE A 1 73 ? -18.899 -9.396 20.923 1.00 91.62 73 ILE A O 1
ATOM 599 N N . ARG A 1 74 ? -17.669 -10.995 19.944 1.00 91.06 74 ARG A N 1
ATOM 600 C CA . ARG A 1 74 ? -17.102 -11.515 21.195 1.00 91.06 74 ARG A CA 1
ATOM 601 C C . ARG A 1 74 ? -16.400 -10.442 22.035 1.00 91.06 74 ARG A C 1
ATOM 603 O O . ARG A 1 74 ? -16.501 -10.472 23.256 1.00 91.06 74 ARG 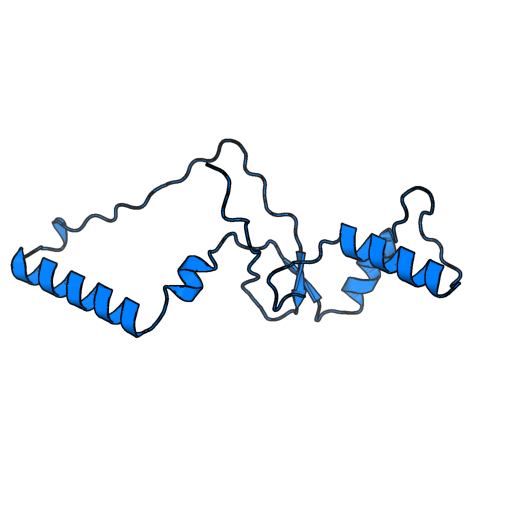A O 1
ATOM 610 N N . ILE A 1 75 ? -15.681 -9.512 21.404 1.00 89.75 75 ILE A N 1
ATOM 611 C CA . ILE A 1 75 ? -15.020 -8.400 22.105 1.00 89.75 75 ILE A CA 1
ATOM 612 C C . ILE A 1 75 ? -16.060 -7.456 22.717 1.00 89.75 75 ILE A C 1
ATOM 614 O O . ILE A 1 75 ? -15.903 -7.055 23.868 1.00 89.75 75 ILE A O 1
ATOM 618 N N . PHE A 1 76 ? -17.118 -7.115 21.978 1.00 91.62 76 PHE A N 1
ATOM 619 C CA . PHE A 1 76 ? -18.177 -6.240 22.486 1.00 91.62 76 PHE A CA 1
ATOM 620 C C . PHE A 1 76 ? -19.005 -6.89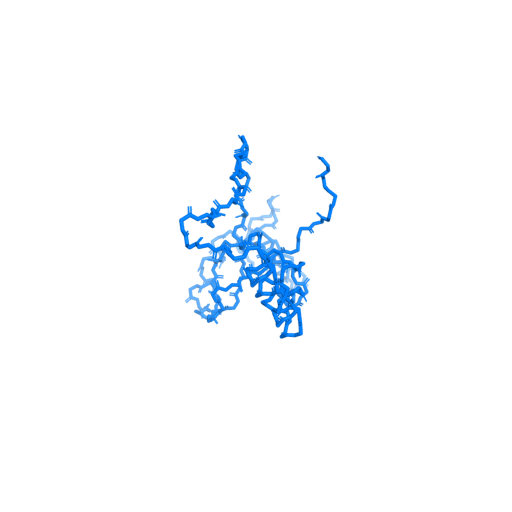6 23.591 1.00 91.62 76 PHE A C 1
ATOM 622 O O . PHE A 1 76 ? -19.310 -6.228 24.576 1.00 91.62 76 PHE A O 1
ATOM 629 N N . ASP A 1 77 ? -19.312 -8.185 23.466 1.00 94.56 77 ASP A N 1
ATOM 630 C CA . ASP A 1 77 ? -20.014 -8.944 24.503 1.00 94.56 77 ASP A CA 1
ATOM 631 C C . ASP A 1 77 ? -19.186 -8.977 25.792 1.00 94.56 77 ASP A C 1
ATOM 633 O O . ASP A 1 77 ? -19.682 -8.635 26.862 1.00 94.56 77 ASP A O 1
ATOM 637 N N . PHE A 1 78 ? -17.885 -9.269 25.683 1.00 93.00 78 PHE A N 1
ATOM 638 C CA . PHE A 1 78 ? -16.980 -9.249 26.831 1.00 93.00 78 PHE A CA 1
ATOM 639 C C . PHE A 1 78 ? -16.867 -7.857 27.467 1.00 93.00 78 PHE A C 1
ATOM 641 O O . PHE A 1 78 ? -16.886 -7.725 28.690 1.00 93.00 78 PHE A O 1
ATOM 648 N N . LEU A 1 79 ? -16.768 -6.803 26.651 1.00 90.75 79 LEU A N 1
ATOM 649 C CA . LEU A 1 79 ? -16.731 -5.429 27.147 1.00 90.75 79 LEU A CA 1
ATOM 650 C C . LEU A 1 79 ? -18.016 -5.084 27.906 1.00 90.75 79 LEU A C 1
ATOM 652 O O . LEU A 1 79 ? -17.947 -4.495 28.982 1.00 90.75 79 LEU A O 1
ATOM 656 N N . LYS A 1 80 ? -19.174 -5.472 27.365 1.00 93.25 80 LYS A N 1
ATOM 657 C CA . LYS A 1 80 ? -20.473 -5.246 27.993 1.00 93.25 80 LYS A CA 1
ATOM 658 C C . LYS A 1 80 ? -20.568 -5.956 29.343 1.00 93.25 80 LYS A C 1
ATOM 660 O O . LYS A 1 80 ? -20.894 -5.305 30.330 1.00 93.25 80 LYS A O 1
ATOM 665 N N . ASP A 1 81 ? -20.178 -7.227 29.409 1.00 94.88 81 ASP A N 1
ATOM 666 C CA . ASP A 1 81 ? -20.164 -8.000 30.655 1.00 94.88 81 ASP A CA 1
ATOM 667 C C . ASP A 1 81 ? -19.279 -7.353 31.730 1.00 94.88 81 ASP A C 1
ATOM 669 O O . ASP A 1 81 ? -19.659 -7.279 32.900 1.00 94.88 81 ASP A O 1
ATOM 673 N N . VAL A 1 82 ? -18.100 -6.850 31.353 1.00 92.31 82 VAL A N 1
ATOM 674 C CA . VAL A 1 82 ? -17.185 -6.168 32.281 1.00 92.31 82 VAL A CA 1
ATOM 675 C C . VAL A 1 82 ? -17.774 -4.842 32.766 1.00 92.31 82 VAL A C 1
ATOM 677 O O . VAL A 1 82 ? -17.718 -4.550 33.964 1.00 92.31 82 VAL A O 1
ATOM 680 N N . VAL A 1 83 ? -18.358 -4.052 31.864 1.00 92.81 83 VAL A N 1
ATOM 681 C CA . VAL A 1 83 ? -19.000 -2.775 32.203 1.00 92.81 83 VAL A CA 1
ATOM 682 C C . VAL A 1 83 ? -20.181 -2.997 33.147 1.00 92.81 83 VAL A C 1
ATOM 684 O O . VAL A 1 83 ? -20.257 -2.320 34.174 1.00 92.81 83 VAL A O 1
ATOM 687 N N . ASP A 1 84 ? -21.037 -3.980 32.862 1.00 92.62 84 ASP A N 1
ATOM 688 C CA . ASP A 1 84 ? -22.215 -4.304 33.671 1.00 92.62 84 ASP A CA 1
ATOM 689 C C . ASP A 1 84 ? -21.815 -4.871 35.045 1.00 92.62 84 ASP A C 1
ATOM 691 O O . ASP A 1 84 ? -22.348 -4.451 36.077 1.00 92.62 84 ASP A O 1
ATOM 695 N N . LYS A 1 85 ? -20.815 -5.764 35.094 1.00 94.44 85 LYS A N 1
ATOM 696 C CA . LYS A 1 85 ? -20.311 -6.371 36.339 1.00 94.44 85 LYS A CA 1
ATOM 697 C C . LYS A 1 85 ? -19.682 -5.351 37.282 1.00 94.44 85 LYS A C 1
ATOM 699 O O . LYS A 1 85 ? -19.887 -5.425 38.493 1.00 94.44 85 LYS A O 1
ATOM 704 N N . HIS A 1 86 ? -18.897 -4.420 36.746 1.00 91.56 86 HIS A N 1
ATOM 705 C CA . HIS A 1 86 ? -18.160 -3.435 37.541 1.00 91.56 86 HIS A CA 1
ATOM 706 C C . HIS A 1 86 ? -18.868 -2.079 37.645 1.00 91.56 86 HIS A C 1
ATOM 708 O O . HIS A 1 86 ? -18.357 -1.187 38.323 1.00 91.56 86 HIS A O 1
ATOM 714 N N . LYS A 1 87 ? -20.044 -1.931 37.015 1.00 91.75 87 LYS A N 1
ATOM 715 C CA . LYS A 1 87 ? -20.821 -0.684 36.935 1.00 91.75 87 LYS A CA 1
ATOM 716 C C . LYS A 1 87 ? -19.942 0.498 36.529 1.00 91.75 87 LYS A C 1
ATOM 718 O O . LYS A 1 87 ? -19.932 1.540 37.185 1.00 91.75 87 LYS A O 1
ATOM 723 N N . LEU A 1 88 ? -19.145 0.294 35.481 1.00 89.25 88 LEU A N 1
ATOM 724 C CA . LEU A 1 88 ? -18.213 1.307 34.997 1.00 89.25 88 LEU A CA 1
ATOM 725 C C . LEU A 1 88 ? -19.002 2.470 34.397 1.00 89.25 88 LEU A C 1
ATOM 727 O O . LEU A 1 88 ? -19.763 2.302 33.447 1.00 89.25 88 LEU A O 1
ATOM 731 N N . THR A 1 89 ? -18.814 3.655 34.960 1.00 89.44 89 THR A N 1
ATOM 732 C CA . THR A 1 89 ? -19.319 4.908 34.408 1.00 89.44 89 THR A CA 1
ATOM 733 C C . THR A 1 89 ? -18.315 5.480 33.406 1.00 89.44 89 THR A C 1
ATOM 735 O O . THR A 1 89 ? -17.136 5.120 33.409 1.00 89.44 89 THR A O 1
ATOM 738 N N . GLN A 1 90 ? -18.783 6.351 32.509 1.00 85.06 90 GLN A N 1
ATOM 739 C CA . GLN A 1 90 ? -17.977 6.874 31.397 1.00 85.06 90 GLN A CA 1
ATOM 740 C C . GLN A 1 90 ? -16.686 7.572 31.861 1.00 85.06 90 GLN A C 1
ATOM 742 O O . GLN A 1 90 ? -15.672 7.494 31.177 1.00 85.06 90 GLN A O 1
ATOM 747 N N . ASP A 1 91 ? -16.694 8.185 33.046 1.00 88.94 91 ASP A N 1
ATOM 748 C CA . ASP A 1 91 ? -15.544 8.836 33.689 1.00 88.94 91 ASP A CA 1
ATOM 749 C C . ASP A 1 91 ? -14.413 7.874 34.091 1.00 88.94 91 ASP A C 1
ATOM 751 O O . ASP A 1 91 ? -13.307 8.320 34.390 1.00 88.94 91 ASP A O 1
ATOM 755 N N . ARG A 1 92 ? -14.669 6.560 34.082 1.00 86.38 92 ARG A N 1
ATOM 756 C CA . ARG A 1 92 ? -13.715 5.513 34.484 1.00 86.38 92 ARG A CA 1
ATOM 757 C C . ARG A 1 92 ? -13.175 4.698 33.315 1.00 86.38 92 ARG A C 1
ATOM 759 O O . ARG A 1 92 ? -12.444 3.732 33.532 1.00 86.38 92 ARG A O 1
ATOM 766 N N . ILE A 1 93 ? -13.551 5.051 32.088 1.00 88.19 93 ILE A N 1
ATOM 767 C CA . ILE A 1 93 ? -13.085 4.385 30.874 1.00 88.19 93 ILE A CA 1
ATOM 768 C C . ILE A 1 93 ? -11.986 5.246 30.261 1.00 88.19 93 ILE A C 1
ATOM 770 O O . ILE A 1 93 ? -12.244 6.322 29.728 1.00 88.19 93 ILE A O 1
ATOM 774 N N . TYR A 1 94 ? -10.755 4.750 30.324 1.00 86.62 94 TYR A N 1
ATOM 775 C CA . TYR A 1 94 ? -9.595 5.415 29.742 1.00 86.62 94 TYR A CA 1
ATOM 776 C C . TYR A 1 94 ? -9.184 4.702 28.459 1.00 86.62 94 TYR A C 1
ATOM 778 O O . TYR A 1 94 ? -9.055 3.477 28.433 1.00 86.62 94 TYR A O 1
ATOM 786 N N . ASN A 1 95 ? -8.955 5.472 27.396 1.00 85.50 95 ASN A N 1
ATOM 787 C CA . ASN A 1 95 ? -8.265 4.947 26.229 1.00 85.50 95 ASN A CA 1
ATOM 788 C C . ASN A 1 95 ? -6.775 4.838 26.568 1.00 85.50 95 ASN A C 1
ATOM 790 O O . ASN A 1 95 ? -6.109 5.855 26.744 1.00 85.50 95 ASN A O 1
ATOM 794 N N . SER A 1 96 ? -6.277 3.611 26.685 1.00 79.69 96 SER A N 1
ATOM 795 C CA . SER A 1 96 ? -4.850 3.323 26.803 1.00 79.69 96 SER A CA 1
ATOM 796 C C . SER A 1 96 ? -4.403 2.647 25.517 1.00 79.69 96 SER A C 1
ATOM 798 O O . SER A 1 96 ? -4.605 1.446 25.341 1.00 79.69 96 SER A O 1
ATOM 800 N N . ASP A 1 97 ? -3.814 3.418 24.611 1.00 80.88 97 ASP A N 1
ATOM 801 C CA . ASP A 1 97 ? -3.147 2.911 23.422 1.00 80.88 97 ASP A CA 1
ATOM 802 C C . ASP A 1 97 ? -1.634 3.143 23.495 1.00 80.88 97 ASP A C 1
ATOM 804 O O . ASP A 1 97 ? -1.129 4.077 24.119 1.00 80.88 97 ASP A O 1
ATOM 808 N N . GLU A 1 98 ? -0.882 2.227 22.892 1.00 73.25 98 GLU A N 1
ATOM 809 C CA . GLU A 1 98 ? 0.571 2.311 22.858 1.00 73.25 98 GLU A CA 1
ATOM 810 C C . GLU A 1 98 ? 1.014 3.295 21.770 1.00 73.25 98 GLU A C 1
ATOM 812 O O . GLU A 1 98 ? 0.678 3.145 20.593 1.00 73.25 98 GLU A O 1
ATOM 817 N N . THR A 1 99 ? 1.831 4.280 22.148 1.00 70.25 99 THR A N 1
ATOM 818 C CA . THR A 1 99 ? 2.526 5.140 21.185 1.00 70.25 99 THR A CA 1
ATOM 819 C C . THR A 1 99 ? 3.918 4.577 20.916 1.00 70.25 99 THR A C 1
ATOM 821 O O . THR A 1 99 ? 4.848 4.772 21.696 1.00 70.25 99 THR A O 1
ATOM 824 N N . GLY A 1 100 ? 4.080 3.887 19.787 1.00 65.44 100 GLY A N 1
ATOM 825 C CA . GLY A 1 100 ? 5.384 3.394 19.343 1.00 65.44 100 GLY A CA 1
ATOM 826 C C . GLY A 1 100 ? 6.268 4.527 18.816 1.00 65.44 100 GLY A C 1
ATOM 827 O O . GLY A 1 100 ? 6.114 4.956 17.672 1.00 65.44 100 GLY A O 1
ATOM 828 N N . ILE A 1 101 ? 7.223 5.000 19.619 1.00 62.47 101 ILE A N 1
ATOM 829 C CA . ILE A 1 101 ? 8.244 5.959 19.174 1.00 62.47 101 ILE A CA 1
ATOM 830 C C . ILE A 1 101 ? 9.399 5.173 18.546 1.00 62.47 101 ILE A C 1
ATOM 832 O O . ILE A 1 101 ? 10.153 4.494 19.237 1.00 62.47 101 ILE A O 1
ATOM 836 N N . SER A 1 102 ? 9.549 5.253 17.222 1.00 60.31 102 SER A N 1
ATOM 837 C CA . SER A 1 102 ? 10.654 4.600 16.512 1.00 60.31 102 SER A CA 1
ATOM 838 C C . SER A 1 102 ? 11.753 5.604 16.167 1.00 60.31 102 SER A C 1
ATOM 840 O O . SER A 1 102 ? 11.509 6.595 15.483 1.00 60.31 102 SER A O 1
ATOM 842 N N . ILE A 1 103 ? 12.981 5.320 16.607 1.00 64.75 103 ILE A N 1
ATOM 843 C CA . ILE A 1 103 ? 14.177 6.161 16.396 1.00 64.75 103 ILE A CA 1
ATOM 844 C C . ILE A 1 103 ? 14.647 6.126 14.927 1.00 64.75 103 ILE A C 1
ATOM 846 O O . ILE A 1 103 ? 15.415 6.972 14.479 1.00 64.75 103 ILE A O 1
ATOM 850 N N . ASN A 1 104 ? 14.177 5.141 14.155 1.00 55.28 104 ASN A N 1
ATOM 851 C CA . ASN A 1 104 ? 14.495 4.985 12.743 1.00 55.28 104 ASN A CA 1
ATOM 852 C C . ASN A 1 104 ? 13.207 4.789 11.933 1.00 55.28 104 ASN A C 1
ATOM 854 O O . ASN A 1 104 ? 12.776 3.646 11.735 1.00 55.28 104 ASN A O 1
ATOM 858 N N . PRO A 1 105 ? 12.582 5.868 11.433 1.00 53.81 105 PRO A N 1
ATOM 859 C CA . PRO A 1 105 ? 11.456 5.755 10.527 1.00 53.81 105 PRO A CA 1
ATOM 860 C C . PRO A 1 105 ? 11.974 5.282 9.165 1.00 53.81 105 PRO A C 1
ATOM 862 O O . PRO A 1 105 ? 12.107 6.062 8.223 1.00 53.81 105 PRO A O 1
ATOM 865 N N . LYS A 1 106 ? 12.264 3.982 9.021 1.00 55.31 106 LYS A N 1
ATOM 866 C CA . LYS A 1 106 ? 12.400 3.371 7.695 1.00 55.31 106 LYS A CA 1
ATOM 867 C C . LYS A 1 106 ? 11.016 3.367 7.062 1.00 55.31 106 LYS A C 1
ATOM 869 O O . LYS A 1 106 ? 10.263 2.400 7.168 1.00 55.31 106 LYS A O 1
ATOM 874 N N . GLY A 1 107 ? 10.665 4.497 6.454 1.00 56.66 107 GLY A N 1
ATOM 875 C CA . GLY A 1 107 ? 9.456 4.643 5.668 1.00 56.66 107 GLY A CA 1
ATOM 876 C C . GLY A 1 107 ? 9.422 3.547 4.616 1.00 56.66 107 GLY A C 1
ATOM 877 O O . GLY A 1 107 ? 10.431 3.248 3.977 1.00 56.66 107 GLY A O 1
ATOM 878 N N . HIS A 1 108 ? 8.266 2.917 4.455 1.00 60.56 108 HIS A N 1
ATOM 879 C CA . HIS A 1 108 ? 8.122 1.915 3.420 1.00 60.56 108 HIS A CA 1
ATOM 880 C C . HIS A 1 108 ? 8.366 2.539 2.047 1.00 60.56 108 HIS A C 1
ATOM 882 O O . HIS A 1 108 ? 7.748 3.550 1.693 1.00 60.56 108 HIS A O 1
ATOM 888 N N . SER A 1 109 ? 9.278 1.932 1.284 1.00 65.94 109 SER A N 1
ATOM 889 C CA . SER A 1 109 ? 9.480 2.263 -0.120 1.00 65.94 109 SER A CA 1
ATOM 890 C C . SER A 1 109 ? 8.146 2.161 -0.845 1.00 65.94 109 SER A C 1
ATOM 892 O O . SER A 1 109 ? 7.370 1.231 -0.619 1.00 65.94 109 SER A O 1
ATOM 894 N N . LYS A 1 110 ? 7.857 3.149 -1.691 1.00 74.31 110 LYS A N 1
ATOM 895 C CA . LYS A 1 110 ? 6.605 3.159 -2.436 1.00 74.31 110 LYS A CA 1
ATOM 896 C C . LYS A 1 110 ? 6.571 1.972 -3.406 1.00 74.31 110 LYS A C 1
ATOM 898 O O . LYS A 1 110 ? 7.557 1.713 -4.098 1.00 74.31 110 LYS A O 1
ATOM 903 N N . ILE A 1 111 ? 5.429 1.303 -3.472 1.00 78.94 111 ILE A N 1
ATOM 904 C CA . ILE A 1 111 ? 5.167 0.162 -4.351 1.00 78.94 111 ILE A CA 1
ATOM 905 C C . ILE A 1 111 ? 4.117 0.530 -5.397 1.00 78.94 111 ILE A C 1
ATOM 907 O O . ILE A 1 111 ? 3.307 1.437 -5.192 1.00 78.94 111 ILE A O 1
ATOM 911 N N . ILE A 1 112 ? 4.151 -0.159 -6.529 1.00 80.44 112 ILE A N 1
ATOM 912 C CA . ILE A 1 112 ? 3.190 0.003 -7.618 1.00 80.44 112 ILE A CA 1
ATOM 913 C C . ILE A 1 112 ? 1.976 -0.873 -7.310 1.00 80.44 112 ILE A C 1
ATOM 915 O O . ILE A 1 112 ? 2.119 -2.069 -7.051 1.00 80.44 112 ILE A O 1
ATOM 919 N N . ALA A 1 113 ? 0.791 -0.270 -7.326 1.00 77.56 113 ALA A N 1
ATOM 920 C CA . ALA A 1 113 ? -0.478 -0.917 -7.013 1.00 77.56 113 ALA A CA 1
ATOM 921 C C . ALA A 1 113 ? -1.563 -0.518 -8.019 1.00 77.56 113 ALA A C 1
ATOM 923 O O . ALA A 1 113 ? -1.436 0.501 -8.703 1.00 77.56 113 ALA A O 1
ATOM 924 N N . THR A 1 114 ? -2.637 -1.307 -8.091 1.00 74.38 114 THR A N 1
ATOM 925 C CA . THR A 1 114 ? -3.785 -0.964 -8.943 1.00 74.38 114 THR A CA 1
ATOM 926 C C . THR A 1 114 ? -4.572 0.213 -8.355 1.00 74.38 114 THR A C 1
ATOM 928 O O . THR A 1 114 ? -4.837 0.291 -7.153 1.00 74.38 114 THR A O 1
ATOM 931 N N . GLY A 1 115 ? -4.922 1.168 -9.213 1.00 61.41 115 GLY A N 1
ATOM 932 C CA . GLY A 1 115 ? -5.740 2.332 -8.908 1.00 61.41 115 GLY A CA 1
ATOM 933 C C . GLY A 1 115 ? -7.126 1.910 -8.420 1.00 61.41 115 GLY A C 1
ATOM 934 O O . GLY A 1 115 ? -7.691 0.928 -8.889 1.00 61.41 115 GLY A O 1
ATOM 935 N N . GLY A 1 116 ? -7.652 2.638 -7.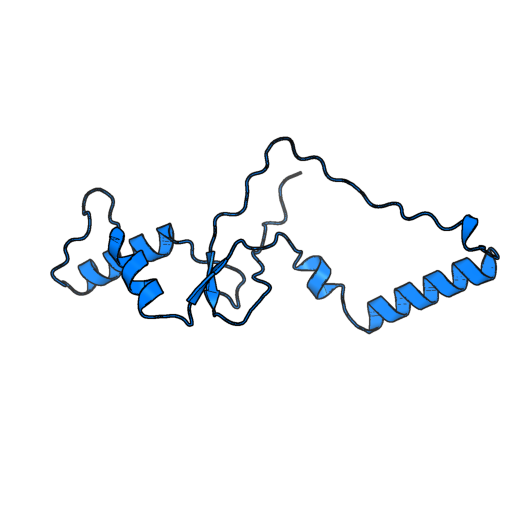433 1.00 54.44 116 GLY A N 1
ATOM 936 C CA . GLY A 1 116 ? -8.931 2.332 -6.778 1.00 54.44 116 GLY A CA 1
ATOM 937 C C . GLY A 1 116 ? -8.807 1.621 -5.426 1.00 54.44 116 GLY A C 1
ATOM 938 O O . GLY A 1 116 ? -9.765 1.623 -4.658 1.00 54.44 116 GLY A O 1
ATOM 939 N N . LYS A 1 117 ? -7.629 1.093 -5.064 1.00 56.28 117 LYS A N 1
ATOM 940 C CA . LYS A 1 117 ? -7.378 0.543 -3.722 1.00 56.28 117 LYS A CA 1
ATOM 941 C C . LYS A 1 117 ? -6.717 1.586 -2.824 1.00 56.28 117 LYS A C 1
ATOM 943 O O . LYS A 1 117 ? -5.585 2.009 -3.058 1.00 56.28 117 LYS A O 1
ATOM 948 N N . CYS A 1 118 ? -7.431 2.011 -1.782 1.00 50.94 118 CYS A N 1
ATOM 949 C CA . CYS A 1 118 ? -6.899 2.940 -0.780 1.00 50.94 118 CYS A CA 1
ATOM 950 C C . CYS A 1 118 ? -5.872 2.280 0.149 1.00 50.94 118 CYS A C 1
ATOM 952 O O . CYS A 1 118 ? -5.012 2.977 0.678 1.00 50.94 118 CYS A O 1
ATOM 954 N N . GLN A 1 119 ? -5.921 0.953 0.296 1.00 53.56 119 GLN A N 1
ATOM 955 C CA . GLN A 1 119 ? -5.022 0.188 1.154 1.00 53.56 119 GLN A CA 1
ATOM 956 C C . GLN A 1 119 ? -4.224 -0.818 0.330 1.00 53.56 119 GLN A C 1
ATOM 958 O O . GLN A 1 119 ? -4.790 -1.665 -0.361 1.00 53.56 119 GLN A O 1
ATOM 963 N N . VAL A 1 120 ? -2.898 -0.724 0.424 1.00 54.22 120 VAL A N 1
ATOM 964 C CA . VAL A 1 120 ? -1.973 -1.693 -0.164 1.00 54.22 120 VAL A CA 1
ATOM 965 C C . VAL A 1 120 ? -1.169 -2.285 0.981 1.00 54.22 120 VAL A C 1
ATOM 967 O O . VAL A 1 120 ? -0.331 -1.610 1.579 1.00 54.22 120 VAL A O 1
ATOM 970 N N . ALA A 1 121 ? -1.478 -3.530 1.324 1.00 51.81 121 ALA A N 1
ATOM 971 C CA . ALA A 1 121 ? -0.795 -4.241 2.390 1.00 51.81 121 ALA A CA 1
ATOM 972 C C . ALA A 1 121 ? 0.534 -4.812 1.872 1.00 51.81 121 ALA A C 1
ATOM 974 O O . ALA A 1 121 ? 0.599 -5.391 0.787 1.00 51.81 121 ALA A O 1
ATOM 975 N N . ALA A 1 122 ? 1.592 -4.659 2.665 1.00 51.66 122 ALA A N 1
ATOM 976 C CA . ALA A 1 122 ? 2.867 -5.335 2.457 1.00 51.66 122 ALA A CA 1
A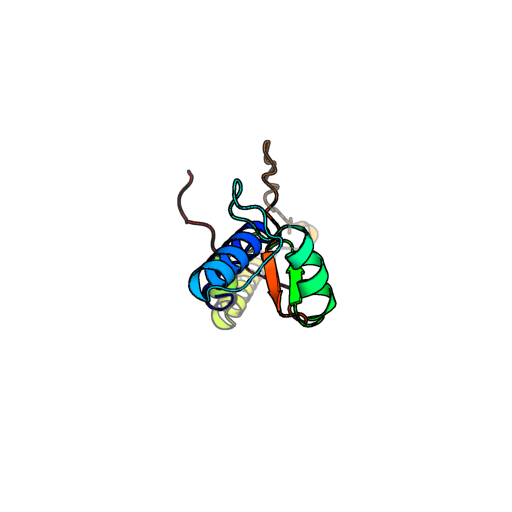TOM 977 C C . ALA A 1 122 ? 3.085 -6.330 3.600 1.00 51.66 122 ALA A C 1
ATOM 979 O O . ALA A 1 122 ? 2.953 -5.966 4.773 1.00 51.66 122 ALA A O 1
ATOM 980 N N . LEU A 1 123 ? 3.411 -7.583 3.272 1.00 46.28 123 LEU A N 1
ATOM 981 C CA . LEU A 1 123 ? 3.748 -8.576 4.289 1.00 46.28 123 LEU A CA 1
ATOM 982 C C . LEU A 1 123 ? 5.091 -8.185 4.926 1.00 46.28 123 LEU A C 1
ATOM 984 O O . LEU A 1 123 ? 6.106 -8.095 4.235 1.00 46.28 123 LEU A O 1
ATOM 988 N N . LYS A 1 124 ? 5.116 -7.948 6.239 1.00 43.03 124 LYS A N 1
ATOM 989 C CA . LYS A 1 124 ? 6.371 -7.928 6.999 1.00 43.03 124 LYS A CA 1
ATOM 990 C C . LYS A 1 124 ? 6.655 -9.344 7.487 1.00 43.03 124 LYS A C 1
ATOM 992 O O . LYS A 1 124 ? 5.742 -10.011 7.967 1.00 43.03 124 LYS A O 1
ATOM 997 N N . SER A 1 125 ? 7.907 -9.783 7.363 1.00 39.91 125 SER A N 1
ATOM 998 C CA . SER A 1 125 ? 8.368 -11.007 8.022 1.00 39.91 125 SER A CA 1
ATOM 999 C C . SER A 1 125 ? 8.188 -10.855 9.535 1.00 39.91 125 SER A C 1
ATOM 1001 O O . SER A 1 125 ? 8.448 -9.773 10.065 1.00 39.91 125 SER A O 1
ATOM 1003 N N . ALA A 1 126 ? 7.711 -11.907 10.201 1.00 37.12 126 ALA A N 1
ATOM 1004 C CA . ALA A 1 126 ? 7.348 -11.888 11.620 1.00 37.12 126 ALA A CA 1
ATOM 1005 C C . ALA A 1 126 ? 8.549 -11.729 12.572 1.00 37.12 126 ALA A C 1
ATOM 1007 O O . ALA A 1 126 ? 8.352 -11.383 13.730 1.00 37.12 126 ALA A O 1
ATOM 1008 N N . ASP A 1 127 ? 9.778 -11.908 12.089 1.00 34.84 127 ASP A N 1
ATOM 1009 C CA . ASP A 1 127 ? 10.974 -11.806 12.919 1.00 34.84 127 ASP A CA 1
ATOM 1010 C C . ASP A 1 127 ? 11.684 -10.476 12.727 1.00 34.84 127 ASP A C 1
ATOM 1012 O O . ASP A 1 127 ? 12.371 -10.281 11.722 1.00 34.84 127 ASP A O 1
ATOM 1016 N N . ARG A 1 128 ? 11.558 -9.599 13.725 1.00 34.06 128 ARG A N 1
ATOM 1017 C CA . ARG A 1 128 ? 12.694 -8.928 14.375 1.00 34.06 128 ARG A CA 1
ATOM 1018 C C . ARG A 1 128 ? 12.270 -8.589 15.806 1.00 34.06 128 ARG A C 1
ATOM 1020 O O . ARG A 1 128 ? 11.392 -7.746 15.976 1.00 34.06 128 ARG A O 1
ATOM 1027 N N . GLY A 1 129 ? 12.843 -9.316 16.770 1.00 32.38 129 GLY A N 1
ATOM 1028 C CA . GLY A 1 129 ? 12.759 -8.997 18.198 1.00 32.38 129 GLY A CA 1
ATOM 1029 C C . GLY A 1 129 ? 13.457 -7.695 18.562 1.00 32.38 129 GLY A C 1
ATOM 1030 O O . GLY A 1 129 ? 14.090 -7.082 17.667 1.00 32.38 129 GLY A O 1
#

Foldseek 3Di:
DLVVQDFAFLFNVQLVVLVVCVVVVHDDPADPVSSGNPCVSVVVCVVCVQKDWAFADQDDPPVVVCPDPVNVVVVVVVVVCVCVVVVDDPVRDDDDDDDDDDPDCPGGRTGMDGPPDPHRHHDDDPDDD

pLDDT: mean 74.72, std 16.3, range [32.38, 94.88]

Secondary structure (DSSP, 8-state):
-GGGT-PEEHHHHHHHHHHHHHHTT-----BTTTTB-TTHHHHHHHH-TTEEEEPPB---HHHHHH--HHHHHHHHHHHHHHHHHHT--GGG----------SS--PPPPEEEETT-S--B-PPPS---

Organism: Araneus ventricosus (NCBI:txid182803)

Sequence (129 aa):
METRLFGLTMIDCRHLAFQLAEKNNLIHPFNRDMQMAGDWMKYFLSRHPELALRKPEATFGARAMGFNRSNVIRIFDFLKDVVDKHKLTQDRIYNSDETGISINPKGHSKIIATGGKCQVAALKSADRG